Protein AF-A0A9E3E2V6-F1 (afdb_monomer)

Foldseek 3Di:
DDKDKDKAPWDFPDVVQGKIKIWIWMWDDDPPADIDIWTFMKIFRWDQDPNDIDTPDIDTDTPDPDCVSVPDPPDDD

Mean predicted aligned error: 4.14 Å

Nearest PDB structures (foldseek):
  6of8-assembly1_D-2  TM=7.260E-01  e=1.273E-01  Homo sapiens
  7rec-assembly1_G-2  TM=7.252E-01  e=1.794E-01  Homo sapiens
  8th5-assembly1_F-2  TM=5.349E-01  e=2.350E+00  Homo sapiens
  8th1-assembly1_B  TM=5.341E-01  e=2.790E+00  Homo sapiens
  8th1-assembly1_A  TM=5.327E-01  e=2.790E+00  Homo sapiens

Secondary structure (DSSP, 8-state):
-EEEEEEEEEEEEEETTEEEEEEEEEEEE-TTSPPEEEEEEEEEEEEEETTEEEEEEEEEEES-S--GGG----S--

Sequence (77 aa):
SRTRRMISNVRIVEEKPLVVEANFVIYRFRGNEDVRQYVGRYRHTLEKRDGKLKIKSREAILDAMELASLGTVSFIL

pLDDT: mean 91.84, std 8.82, range [62.5, 98.62]

Structure (mmCIF, N/CA/C/O backbone):
data_AF-A0A9E3E2V6-F1
#
_entry.id   AF-A0A9E3E2V6-F1
#
loop_
_atom_site.group_PDB
_atom_site.id
_atom_site.type_symbol
_atom_site.label_atom_id
_atom_site.label_alt_id
_atom_site.label_comp_id
_atom_site.label_asym_id
_atom_site.label_entity_id
_atom_site.label_seq_id
_atom_site.pdbx_PDB_ins_code
_atom_site.Cartn_x
_atom_site.Cartn_y
_atom_site.Cartn_z
_atom_site.occupancy
_atom_site.B_iso_or_equiv
_atom_site.auth_seq_id
_atom_site.auth_comp_id
_atom_site.auth_asym_id
_atom_site.auth_atom_id
_atom_site.pdbx_PDB_model_num
ATOM 1 N N . SER A 1 1 ? 1.304 6.669 -17.070 1.00 80.69 1 SER A N 1
ATOM 2 C CA . SER A 1 1 ? 1.891 5.820 -16.011 1.00 80.69 1 SER A CA 1
ATOM 3 C C . SER A 1 1 ? 0.801 4.901 -15.496 1.00 80.69 1 SER A C 1
ATOM 5 O O . SER A 1 1 ? -0.122 5.394 -14.863 1.00 80.69 1 SER A O 1
ATOM 7 N N . ARG A 1 2 ? 0.845 3.608 -15.822 1.00 92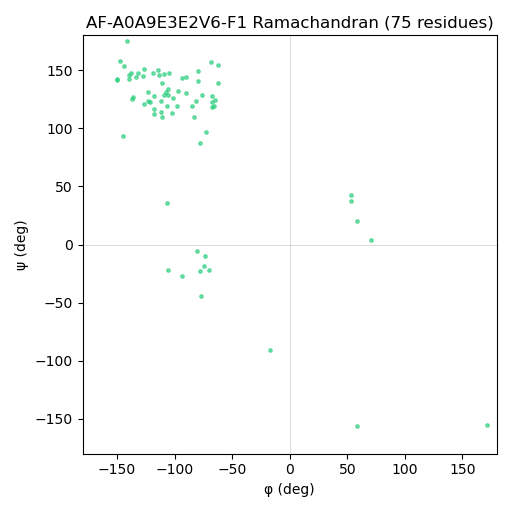.00 2 ARG A N 1
ATOM 8 C CA . ARG A 1 2 ? -0.157 2.625 -15.377 1.00 92.00 2 ARG A CA 1
ATOM 9 C C . ARG A 1 2 ? 0.372 1.908 -14.141 1.00 92.00 2 ARG A C 1
ATOM 11 O O . ARG A 1 2 ? 1.514 1.462 -14.164 1.00 92.00 2 ARG A O 1
ATOM 18 N N . THR A 1 3 ? -0.435 1.785 -13.091 1.00 94.25 3 THR A N 1
ATOM 19 C CA . THR A 1 3 ? -0.077 1.012 -11.894 1.00 94.25 3 THR A CA 1
ATOM 20 C C . THR A 1 3 ? -0.980 -0.208 -11.741 1.00 94.25 3 THR A C 1
ATOM 22 O O . THR A 1 3 ? -2.157 -0.175 -12.101 1.00 94.25 3 THR A O 1
ATOM 25 N N . ARG A 1 4 ? -0.427 -1.303 -11.219 1.00 96.12 4 ARG A N 1
ATOM 26 C CA . ARG A 1 4 ? -1.168 -2.493 -10.785 1.00 96.12 4 ARG A CA 1
ATOM 27 C C . ARG A 1 4 ? -0.766 -2.777 -9.347 1.00 96.12 4 ARG A C 1
ATOM 29 O O . ARG A 1 4 ? 0.415 -2.979 -9.094 1.00 96.12 4 ARG A O 1
ATOM 36 N N . ARG A 1 5 ? -1.733 -2.773 -8.431 1.00 96.88 5 ARG A N 1
ATOM 37 C CA . ARG A 1 5 ? -1.505 -3.043 -7.008 1.00 96.88 5 ARG A CA 1
ATOM 38 C C . ARG A 1 5 ? -2.018 -4.436 -6.670 1.00 96.88 5 ARG A C 1
ATOM 40 O O . ARG A 1 5 ? -3.164 -4.749 -6.985 1.00 96.88 5 ARG A O 1
ATOM 47 N N . MET A 1 6 ? -1.181 -5.238 -6.037 1.00 98.25 6 MET A N 1
ATOM 48 C CA . MET A 1 6 ? -1.567 -6.469 -5.364 1.00 98.25 6 MET A CA 1
ATOM 49 C C . MET A 1 6 ? -1.509 -6.199 -3.872 1.00 98.25 6 MET A C 1
ATOM 51 O O . MET A 1 6 ? -0.456 -5.823 -3.369 1.00 98.25 6 MET A O 1
ATOM 55 N N . ILE A 1 7 ? -2.650 -6.330 -3.200 1.00 98.25 7 ILE A N 1
ATOM 56 C CA . ILE A 1 7 ? -2.776 -6.122 -1.758 1.00 98.25 7 ILE A CA 1
ATOM 57 C C . ILE A 1 7 ? -3.010 -7.482 -1.117 1.00 98.25 7 ILE A C 1
ATOM 59 O O . ILE A 1 7 ? -3.895 -8.219 -1.554 1.00 98.25 7 ILE A O 1
ATOM 63 N N . SER A 1 8 ? -2.226 -7.816 -0.102 1.00 98.56 8 SER A N 1
ATOM 64 C CA . SER A 1 8 ? -2.301 -9.104 0.584 1.00 98.56 8 SER A CA 1
ATOM 65 C C . SER A 1 8 ? -2.099 -8.940 2.087 1.00 98.56 8 SER A C 1
ATOM 67 O O . SER A 1 8 ? -1.828 -7.844 2.575 1.00 98.56 8 SER A O 1
ATOM 69 N N . ASN A 1 9 ? -2.249 -10.041 2.832 1.00 98.31 9 ASN A N 1
ATOM 70 C CA . ASN A 1 9 ? -1.975 -10.094 4.273 1.00 98.31 9 ASN A CA 1
ATOM 71 C C . ASN A 1 9 ? -2.710 -8.999 5.066 1.00 98.31 9 ASN A C 1
ATOM 73 O O . ASN A 1 9 ? -2.160 -8.427 6.005 1.00 98.31 9 ASN A O 1
ATOM 77 N N . VAL A 1 10 ? -3.946 -8.691 4.662 1.00 98.31 10 VAL A N 1
ATOM 78 C CA . VAL A 1 10 ? -4.757 -7.667 5.320 1.00 98.31 10 VAL A CA 1
ATOM 79 C C . VAL A 1 10 ? -5.120 -8.157 6.714 1.00 98.31 10 VAL A C 1
ATOM 81 O O . VAL A 1 10 ? -5.732 -9.215 6.862 1.00 98.31 10 VAL A O 1
ATOM 84 N N . ARG A 1 11 ? -4.753 -7.382 7.732 1.00 98.19 11 ARG A N 1
ATOM 85 C CA . ARG A 1 11 ? -5.006 -7.705 9.135 1.00 98.19 11 ARG A CA 1
ATOM 86 C C . ARG A 1 11 ? -5.428 -6.474 9.920 1.00 98.19 11 ARG A C 1
ATOM 88 O O . ARG A 1 11 ? -4.901 -5.384 9.713 1.00 98.19 11 ARG A O 1
ATOM 95 N N . ILE A 1 12 ? -6.355 -6.667 10.850 1.00 98.25 12 ILE A N 1
ATOM 96 C CA . ILE A 1 12 ? -6.659 -5.679 11.885 1.00 98.25 12 ILE A CA 1
ATOM 97 C C . ILE A 1 12 ? -5.605 -5.853 12.979 1.00 98.25 12 ILE A C 1
ATOM 99 O O . ILE A 1 12 ? -5.425 -6.964 13.474 1.00 98.25 12 ILE A O 1
AT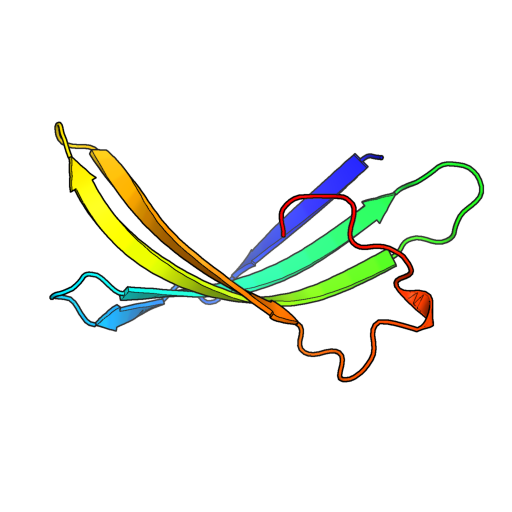OM 103 N N . VAL A 1 13 ? -4.883 -4.785 13.311 1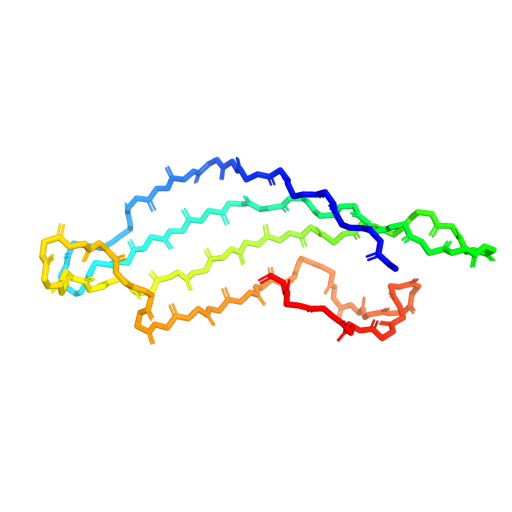.00 98.00 13 VAL A N 1
ATOM 104 C CA . VAL A 1 13 ? -3.849 -4.799 14.364 1.00 98.00 13 VAL A CA 1
ATOM 105 C C . VAL A 1 13 ? -4.308 -4.097 15.639 1.00 98.00 13 VAL A C 1
ATOM 107 O O . VAL A 1 13 ? -3.791 -4.386 16.711 1.00 98.00 13 VAL A O 1
ATOM 110 N N . GLU A 1 14 ? -5.302 -3.215 15.533 1.00 97.69 14 GLU A N 1
ATOM 111 C CA . GLU A 1 14 ? -5.959 -2.556 16.660 1.00 97.69 14 GLU A CA 1
ATOM 112 C C . GLU A 1 14 ? -7.411 -2.246 16.273 1.00 97.69 14 GLU A C 1
ATOM 114 O O . GLU A 1 14 ? -7.687 -1.896 15.126 1.00 97.69 14 GLU A O 1
ATOM 119 N N . GLU A 1 15 ? -8.362 -2.393 17.195 1.00 95.94 15 GLU A N 1
ATOM 120 C CA . GLU A 1 15 ? -9.781 -2.141 16.896 1.00 95.94 15 GLU A CA 1
ATOM 121 C C . GLU A 1 15 ? -10.231 -0.711 17.225 1.00 95.94 15 GLU A C 1
ATOM 123 O O . GLU A 1 15 ? -11.191 -0.210 16.629 1.00 95.94 15 GLU A O 1
ATOM 128 N N . LYS A 1 16 ? -9.572 -0.051 18.188 1.00 95.19 16 LYS A N 1
ATOM 129 C CA . LYS A 1 16 ? -9.934 1.283 18.695 1.00 95.19 16 LYS A CA 1
ATOM 130 C C . LYS A 1 16 ? -8.673 2.093 19.058 1.00 95.19 16 LYS A C 1
ATOM 132 O O . LYS A 1 16 ? -8.240 2.010 20.201 1.00 95.19 16 LYS A O 1
ATOM 137 N N . PRO A 1 17 ? -8.141 2.922 18.138 1.00 93.62 17 PRO A N 1
ATOM 138 C CA . PRO A 1 17 ? -8.668 3.195 16.796 1.00 93.62 17 PRO A CA 1
ATOM 139 C C . PRO A 1 17 ? -8.562 1.976 15.866 1.00 93.62 17 PRO A C 1
ATOM 141 O O . PRO A 1 17 ? -7.742 1.096 16.094 1.00 93.62 17 PRO A O 1
ATOM 144 N N . LEU A 1 18 ? -9.392 1.910 14.816 1.00 97.75 18 LEU A N 1
ATOM 145 C CA . LEU A 1 18 ? -9.350 0.791 13.868 1.00 97.75 18 LEU A CA 1
ATOM 146 C C . LEU A 1 18 ? -8.098 0.908 12.992 1.00 97.75 18 LEU A C 1
ATOM 148 O O . LEU A 1 18 ? -8.100 1.637 11.998 1.00 97.75 18 LEU A O 1
ATOM 152 N N . VAL A 1 19 ? -7.040 0.193 13.361 1.00 98.38 19 VAL A N 1
ATOM 153 C CA . VAL A 1 19 ? -5.778 0.147 12.626 1.00 98.38 19 VAL A CA 1
ATOM 154 C C . VAL A 1 19 ? -5.711 -1.141 11.817 1.00 98.38 19 VAL A C 1
ATOM 156 O O . VAL A 1 19 ? -5.861 -2.247 12.340 1.00 98.38 19 VAL A O 1
ATOM 159 N N . VAL A 1 20 ? -5.473 -0.993 10.517 1.00 98.56 20 VAL A N 1
ATOM 160 C CA . VAL A 1 20 ? -5.367 -2.093 9.558 1.00 98.56 20 VAL A CA 1
ATOM 161 C C . VAL A 1 20 ? -4.018 -2.022 8.870 1.00 98.56 20 VAL A C 1
ATOM 163 O O . VAL A 1 20 ? -3.633 -0.975 8.350 1.00 98.56 20 VAL A O 1
ATOM 166 N N . GLU A 1 21 ? -3.323 -3.149 8.822 1.00 98.56 21 GLU A N 1
ATOM 167 C CA . GLU A 1 21 ? -2.109 -3.305 8.032 1.00 98.56 21 GLU A CA 1
ATOM 168 C C . GLU A 1 21 ? -2.364 -4.215 6.837 1.00 98.56 21 GLU A C 1
ATOM 170 O O . GLU A 1 21 ? -3.168 -5.146 6.908 1.00 98.56 21 GLU A O 1
ATOM 175 N N . ALA A 1 22 ? -1.682 -3.943 5.731 1.00 98.62 22 ALA A N 1
ATOM 176 C CA . ALA A 1 22 ? -1.718 -4.791 4.548 1.00 98.62 22 ALA A CA 1
ATOM 177 C C . ALA A 1 22 ? -0.397 -4.690 3.793 1.00 98.62 22 ALA A C 1
ATOM 179 O O . ALA A 1 22 ? 0.161 -3.602 3.665 1.00 98.62 22 ALA A O 1
ATOM 180 N N . ASN A 1 23 ? 0.068 -5.805 3.245 1.00 98.56 23 ASN A N 1
ATOM 181 C CA . ASN A 1 23 ? 1.221 -5.810 2.357 1.00 98.56 23 ASN A CA 1
ATOM 182 C C . ASN A 1 23 ? 0.790 -5.366 0.959 1.00 98.56 23 ASN A C 1
ATOM 184 O O . ASN A 1 23 ? -0.341 -5.626 0.532 1.00 98.56 23 ASN A O 1
ATOM 188 N N . PHE A 1 24 ? 1.699 -4.724 0.233 1.00 98.00 24 PHE A N 1
ATOM 189 C CA . PHE A 1 24 ? 1.497 -4.387 -1.164 1.00 98.00 24 PHE A CA 1
ATOM 190 C C . PHE A 1 24 ? 2.692 -4.778 -2.030 1.00 98.00 24 PHE A C 1
ATOM 192 O O . PHE A 1 24 ? 3.852 -4.664 -1.636 1.00 98.00 24 PHE A O 1
ATOM 199 N N . VAL A 1 25 ? 2.378 -5.145 -3.270 1.00 97.38 25 VAL A N 1
ATOM 200 C CA . VAL A 1 25 ? 3.300 -5.081 -4.404 1.00 97.38 25 VAL A CA 1
ATOM 201 C C . VAL A 1 25 ? 2.651 -4.215 -5.472 1.00 97.38 25 VAL A C 1
ATOM 203 O O . VAL A 1 25 ? 1.527 -4.480 -5.908 1.00 97.38 25 VAL A O 1
ATOM 206 N N . ILE A 1 26 ? 3.338 -3.159 -5.895 1.00 95.81 26 ILE A N 1
ATOM 207 C CA . ILE A 1 26 ? 2.851 -2.246 -6.925 1.00 95.81 26 ILE A CA 1
ATOM 208 C C . ILE A 1 26 ? 3.791 -2.287 -8.119 1.00 95.81 26 ILE A C 1
ATOM 210 O O . ILE A 1 26 ? 4.939 -1.862 -8.035 1.00 95.81 26 ILE A O 1
ATOM 214 N N . TYR A 1 27 ? 3.269 -2.732 -9.256 1.00 94.00 27 TYR A N 1
ATOM 215 C CA . TYR A 1 27 ? 3.951 -2.643 -10.540 1.00 94.00 27 TYR A CA 1
ATOM 216 C C . TYR A 1 27 ? 3.599 -1.326 -11.218 1.00 94.00 27 TYR A C 1
ATOM 218 O O . TYR A 1 27 ? 2.417 -0.989 -11.351 1.00 94.00 27 TYR A O 1
ATOM 226 N N . ARG A 1 28 ? 4.607 -0.594 -11.691 1.00 92.31 28 ARG A N 1
ATOM 227 C CA . ARG A 1 28 ? 4.442 0.652 -12.442 1.00 92.31 28 ARG A CA 1
ATOM 228 C C . ARG A 1 28 ? 5.019 0.509 -13.844 1.00 92.31 28 ARG A C 1
ATOM 230 O O . ARG A 1 28 ? 6.183 0.169 -14.016 1.00 92.31 28 ARG A O 1
ATOM 237 N N . PHE A 1 29 ? 4.197 0.855 -14.829 1.00 91.25 29 PHE A N 1
ATOM 238 C CA . PHE A 1 29 ? 4.529 0.854 -16.249 1.00 91.25 29 PHE A CA 1
ATOM 239 C C . PHE A 1 29 ? 4.559 2.296 -16.773 1.00 91.25 29 PHE A C 1
ATOM 241 O O . PHE A 1 29 ? 3.560 3.030 -16.678 1.00 91.25 29 PHE A O 1
ATOM 248 N N . ARG A 1 30 ? 5.694 2.702 -17.345 1.00 87.38 30 ARG A N 1
ATOM 249 C CA . ARG A 1 30 ? 5.906 3.995 -18.010 1.00 87.38 30 ARG A CA 1
ATOM 250 C C . ARG A 1 30 ? 6.618 3.745 -19.344 1.00 87.38 30 ARG A C 1
ATOM 252 O O . ARG A 1 30 ? 7.381 2.798 -19.451 1.00 87.38 30 ARG A O 1
ATOM 259 N N . GLY A 1 31 ? 6.283 4.523 -20.376 1.00 84.75 31 GLY A N 1
ATOM 260 C CA . GLY A 1 31 ? 6.848 4.319 -21.714 1.00 84.75 31 GLY A CA 1
ATOM 261 C C . GLY A 1 31 ? 8.364 4.510 -21.709 1.00 84.75 31 GLY A C 1
ATOM 262 O O . GLY A 1 31 ? 8.840 5.434 -21.055 1.00 84.75 31 GLY A O 1
ATOM 263 N N . ASN A 1 32 ? 9.078 3.645 -22.434 1.00 82.88 32 ASN A N 1
ATOM 264 C CA . ASN A 1 32 ? 10.542 3.627 -22.556 1.00 82.88 32 ASN A CA 1
ATOM 265 C C . ASN A 1 32 ? 11.311 3.460 -21.228 1.00 82.88 32 ASN A C 1
ATOM 267 O O . ASN A 1 32 ? 12.488 3.798 -21.162 1.00 82.88 32 ASN A O 1
ATOM 271 N N . GLU A 1 33 ? 10.668 2.945 -20.176 1.00 84.44 33 GLU A N 1
ATOM 272 C CA . GLU A 1 33 ? 11.306 2.618 -18.896 1.00 84.44 33 GLU A CA 1
ATOM 273 C C . GLU A 1 33 ? 11.006 1.159 -18.518 1.00 84.44 33 GLU A C 1
ATOM 275 O O . GLU A 1 33 ? 9.936 0.634 -18.843 1.00 84.44 33 GLU A O 1
ATOM 280 N N . ASP A 1 34 ? 11.920 0.527 -17.778 1.00 88.38 34 ASP A N 1
ATOM 281 C CA . ASP A 1 34 ? 11.687 -0.793 -17.192 1.00 88.38 34 ASP A CA 1
ATOM 282 C C . ASP A 1 34 ? 10.520 -0.783 -16.196 1.00 88.38 34 ASP A C 1
ATOM 284 O O . ASP A 1 34 ? 10.187 0.231 -15.569 1.00 88.38 34 ASP A O 1
ATOM 288 N N . VAL A 1 35 ? 9.894 -1.950 -16.020 1.00 90.31 35 VAL A N 1
ATOM 289 C CA . VAL A 1 35 ? 8.827 -2.124 -15.030 1.00 90.31 35 VAL A CA 1
ATOM 290 C C . VAL A 1 35 ? 9.406 -1.956 -13.630 1.00 90.31 35 VAL A C 1
ATOM 292 O O . VAL A 1 35 ? 10.241 -2.744 -13.190 1.00 90.31 35 VAL A O 1
ATOM 295 N N . ARG A 1 36 ? 8.900 -0.966 -12.893 1.00 90.00 36 ARG A N 1
ATOM 296 C CA . ARG A 1 36 ? 9.302 -0.728 -11.502 1.00 90.00 36 ARG A CA 1
ATOM 297 C C . ARG A 1 36 ? 8.369 -1.432 -10.535 1.00 90.00 36 ARG A C 1
ATOM 299 O O . ARG A 1 36 ? 7.156 -1.472 -10.757 1.00 90.00 36 ARG A O 1
ATOM 306 N N . GLN A 1 37 ? 8.943 -1.946 -9.455 1.00 91.81 37 GLN A N 1
ATOM 307 C CA . GLN A 1 37 ? 8.246 -2.708 -8.427 1.00 91.81 37 GLN A CA 1
ATOM 308 C C . GLN A 1 37 ? 8.425 -2.002 -7.089 1.00 91.81 37 GLN A C 1
ATOM 310 O O . GLN A 1 37 ? 9.547 -1.774 -6.655 1.00 91.81 37 GLN A O 1
ATOM 315 N N . TYR A 1 38 ? 7.319 -1.648 -6.447 1.00 93.25 38 TYR A N 1
ATOM 316 C CA . TYR A 1 38 ? 7.316 -1.051 -5.118 1.00 93.25 38 TYR A CA 1
ATOM 317 C C . TYR A 1 38 ? 6.710 -2.072 -4.165 1.00 93.25 38 TYR A C 1
ATOM 319 O O . TYR A 1 38 ? 5.533 -2.413 -4.302 1.00 93.25 38 TYR A O 1
ATOM 327 N N . VAL A 1 39 ? 7.522 -2.579 -3.244 1.00 95.56 39 VAL A N 1
ATOM 328 C CA . VAL A 1 39 ? 7.129 -3.573 -2.241 1.00 95.56 39 VAL A CA 1
ATOM 329 C C . VAL A 1 39 ? 7.143 -2.904 -0.876 1.00 95.56 39 VAL A C 1
ATOM 331 O O . VAL A 1 39 ? 8.012 -2.073 -0.596 1.00 95.56 39 VAL A O 1
ATOM 334 N N . GLY A 1 40 ? 6.147 -3.217 -0.062 1.00 96.69 40 GLY A N 1
ATOM 335 C CA . GLY A 1 40 ? 6.047 -2.659 1.270 1.00 96.69 40 GLY A CA 1
ATOM 336 C C . GLY A 1 40 ? 4.727 -2.982 1.935 1.00 96.69 40 GLY A C 1
ATOM 337 O O . GLY A 1 40 ? 4.039 -3.945 1.587 1.00 96.69 40 GLY A O 1
ATOM 338 N N . ARG A 1 41 ? 4.351 -2.135 2.888 1.00 98.12 41 ARG A N 1
ATOM 339 C CA . ARG A 1 41 ? 3.111 -2.270 3.650 1.00 98.12 41 ARG A CA 1
ATOM 340 C C . ARG A 1 41 ? 2.407 -0.939 3.848 1.00 98.12 41 ARG A C 1
ATOM 342 O O . ARG A 1 41 ? 3.038 0.107 4.006 1.00 98.12 41 ARG A O 1
ATOM 349 N N . TYR A 1 42 ? 1.084 -0.991 3.890 1.00 98.31 42 TYR A N 1
ATOM 350 C CA . TYR A 1 42 ? 0.278 0.090 4.428 1.00 98.31 42 TYR A CA 1
ATOM 351 C C . TYR A 1 42 ? 0.041 -0.101 5.914 1.00 98.31 42 TYR A C 1
ATOM 353 O O . TYR A 1 42 ? -0.227 -1.215 6.366 1.00 98.31 42 TYR A O 1
ATOM 361 N N . ARG A 1 43 ? 0.016 1.020 6.630 1.00 98.38 43 ARG A N 1
ATOM 362 C CA . ARG A 1 43 ? -0.629 1.148 7.932 1.00 98.38 43 ARG A CA 1
ATOM 363 C C . ARG A 1 43 ? -1.747 2.177 7.799 1.00 98.38 43 ARG A C 1
ATOM 365 O O . ARG A 1 43 ? -1.502 3.352 7.522 1.00 98.38 43 ARG A O 1
ATOM 372 N N . HIS A 1 44 ? -2.986 1.720 7.917 1.00 98.25 44 HIS A N 1
ATOM 373 C CA . HIS A 1 44 ? -4.175 2.557 7.838 1.00 98.25 44 HIS A CA 1
ATOM 374 C C . HIS A 1 44 ? -4.776 2.746 9.217 1.00 98.25 44 HIS A C 1
ATOM 376 O O . HIS A 1 44 ? -5.025 1.764 9.906 1.00 98.25 44 HIS A O 1
ATOM 382 N N . THR A 1 45 ? -5.129 3.983 9.548 1.00 98.31 45 THR A N 1
ATOM 383 C CA . THR A 1 45 ? -6.148 4.239 10.567 1.00 98.31 45 THR A CA 1
ATOM 384 C C . THR A 1 45 ? -7.458 4.506 9.846 1.00 98.31 45 THR A C 1
ATOM 386 O O . THR A 1 45 ? -7.555 5.436 9.038 1.00 98.31 45 THR A O 1
ATOM 389 N N . LEU A 1 46 ? -8.462 3.678 10.110 1.00 98.12 46 LEU A N 1
ATOM 390 C CA . LEU A 1 46 ? -9.784 3.768 9.511 1.00 98.12 46 LEU A CA 1
ATOM 391 C C . LEU A 1 46 ? -10.791 4.336 10.509 1.00 98.12 46 LEU A C 1
ATOM 393 O O . LEU A 1 46 ? -10.729 4.083 11.710 1.00 98.12 46 LEU A O 1
ATOM 397 N N . GLU A 1 47 ? -11.766 5.069 9.992 1.00 97.25 47 GLU A N 1
ATOM 398 C CA . GLU A 1 47 ? -12.917 5.535 10.756 1.00 97.25 47 GLU A CA 1
ATOM 399 C C . GLU A 1 47 ? -14.213 5.155 10.043 1.00 97.25 47 GLU A C 1
ATOM 401 O O . GLU A 1 47 ? -14.286 5.123 8.812 1.00 97.25 47 GLU A O 1
ATOM 406 N N . LYS A 1 48 ? -15.250 4.843 10.822 1.00 95.81 48 LYS A N 1
ATOM 407 C CA . LYS A 1 48 ? -16.601 4.680 10.285 1.00 95.81 48 LYS A CA 1
ATOM 408 C C . LYS A 1 48 ? -17.247 6.058 10.211 1.00 95.81 48 LYS A C 1
ATOM 410 O O . LYS A 1 48 ? -17.427 6.703 11.238 1.00 95.81 48 LYS A O 1
ATOM 415 N N . ARG A 1 49 ? -17.622 6.482 9.008 1.00 96.38 49 ARG A N 1
ATOM 416 C CA . ARG A 1 49 ? -18.351 7.727 8.756 1.00 96.38 49 ARG A CA 1
ATOM 417 C C . ARG A 1 49 ? -19.456 7.459 7.744 1.00 96.38 49 ARG A C 1
ATOM 419 O O . ARG A 1 49 ? -19.192 6.886 6.686 1.00 96.38 49 ARG A O 1
ATOM 426 N N . ASP A 1 50 ? -20.687 7.829 8.089 1.00 95.81 50 ASP A N 1
ATOM 427 C CA . ASP A 1 50 ? -21.881 7.632 7.251 1.00 95.81 50 ASP A CA 1
ATOM 428 C C . ASP A 1 50 ? -22.060 6.168 6.794 1.00 95.81 50 ASP A C 1
ATOM 430 O O . ASP A 1 50 ? -22.306 5.879 5.624 1.00 95.81 50 ASP A O 1
ATOM 434 N N . GLY A 1 51 ? -21.830 5.215 7.710 1.00 95.38 51 GLY A N 1
ATOM 435 C CA . GLY A 1 51 ? -21.910 3.773 7.433 1.00 95.38 51 GLY A CA 1
ATOM 436 C C . GLY A 1 51 ? -20.788 3.214 6.545 1.00 95.38 51 GLY A C 1
ATOM 437 O O . GLY A 1 51 ? -20.806 2.030 6.215 1.00 95.38 51 GLY A O 1
ATOM 438 N N . LYS A 1 52 ? -19.797 4.029 6.163 1.00 96.81 52 LYS A N 1
ATOM 439 C CA . LYS A 1 52 ? -18.674 3.635 5.299 1.00 96.81 52 LYS A CA 1
ATOM 440 C C . LYS A 1 52 ? -17.356 3.693 6.059 1.00 96.81 52 LYS A C 1
ATOM 442 O O . LYS A 1 52 ? -17.173 4.528 6.940 1.00 96.81 52 LYS A O 1
ATOM 447 N N . LEU A 1 53 ? -16.411 2.838 5.677 1.00 96.12 53 LEU A N 1
ATOM 448 C CA . LEU A 1 53 ? -15.025 2.978 6.115 1.00 96.12 53 LEU A CA 1
ATOM 449 C C . LEU A 1 53 ? -14.358 4.109 5.328 1.00 96.12 53 LEU A C 1
ATOM 451 O O . LEU A 1 53 ? -14.409 4.148 4.096 1.00 96.12 53 LEU A O 1
ATOM 455 N N . LYS A 1 54 ? -13.740 5.037 6.050 1.00 97.19 54 LYS A N 1
ATOM 456 C CA . LYS A 1 54 ? -12.925 6.126 5.516 1.00 97.19 54 LYS A CA 1
ATOM 457 C C . LYS A 1 54 ? -11.508 5.989 6.046 1.00 97.19 54 LYS A C 1
ATOM 459 O O . LYS A 1 54 ? -11.291 5.514 7.156 1.00 97.19 54 LYS A O 1
ATOM 464 N N . ILE A 1 55 ? -10.543 6.393 5.229 1.00 97.06 55 ILE A N 1
ATOM 465 C CA . ILE A 1 55 ? -9.137 6.430 5.625 1.00 97.06 55 ILE A CA 1
ATOM 466 C C . ILE A 1 55 ? -8.922 7.746 6.365 1.00 97.06 55 ILE A C 1
ATOM 468 O O . ILE A 1 55 ? -8.962 8.802 5.739 1.00 97.06 55 ILE A O 1
ATOM 472 N N . LYS A 1 56 ? -8.704 7.673 7.680 1.00 97.56 56 LYS A N 1
ATOM 47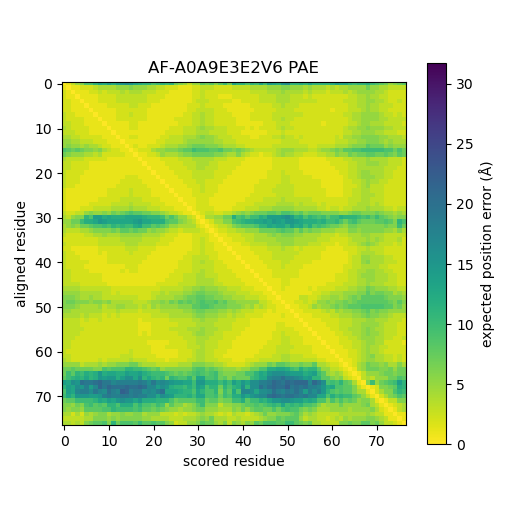3 C CA . LYS A 1 56 ? -8.322 8.826 8.501 1.00 97.56 56 LYS A CA 1
ATOM 474 C C . LYS A 1 56 ? -6.847 9.162 8.300 1.00 97.56 56 LYS A C 1
ATOM 476 O O . LYS A 1 56 ? -6.495 10.322 8.121 1.00 97.56 56 LYS A O 1
ATOM 481 N N . SER A 1 57 ? -5.990 8.142 8.288 1.00 97.62 57 SER A N 1
ATOM 482 C CA . SER A 1 57 ? -4.579 8.273 7.920 1.00 97.62 57 SER A CA 1
ATOM 483 C C . SER A 1 57 ? -4.084 7.045 7.159 1.00 97.62 57 SER A C 1
ATOM 485 O O . SER A 1 57 ? -4.622 5.940 7.282 1.00 97.62 57 SER A O 1
ATOM 487 N N . ARG A 1 58 ? -3.056 7.254 6.336 1.00 96.88 58 ARG A N 1
ATOM 488 C CA . ARG A 1 58 ? -2.344 6.210 5.600 1.00 96.88 58 ARG A CA 1
ATOM 489 C C . ARG A 1 58 ? -0.856 6.495 5.685 1.00 96.88 58 ARG A C 1
ATOM 491 O O . ARG A 1 58 ? -0.412 7.546 5.237 1.00 96.88 58 ARG A O 1
ATOM 498 N N . GLU 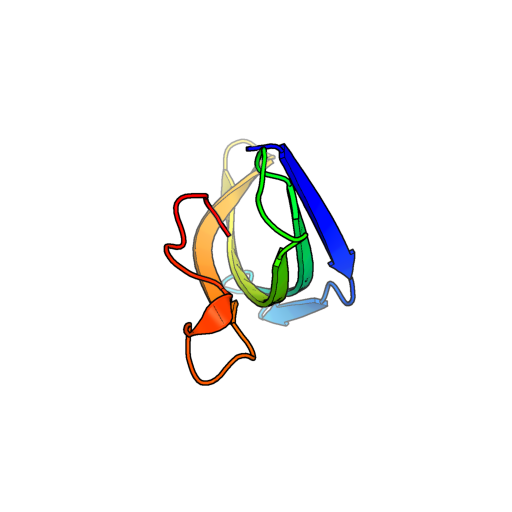A 1 59 ? -0.111 5.508 6.146 1.00 97.56 59 GLU A N 1
ATOM 499 C CA . GLU A 1 59 ? 1.333 5.428 5.971 1.00 97.56 59 GLU A CA 1
ATOM 500 C C . GLU A 1 59 ? 1.617 4.336 4.938 1.00 97.56 59 GLU A C 1
ATOM 502 O O . GLU A 1 59 ? 1.055 3.242 5.018 1.00 97.56 59 GLU A O 1
ATOM 507 N N . ALA A 1 60 ? 2.451 4.642 3.946 1.00 96.12 60 ALA A N 1
ATOM 508 C CA . ALA A 1 60 ? 2.970 3.667 2.996 1.00 96.12 60 ALA A CA 1
ATOM 509 C C . ALA A 1 60 ? 4.463 3.504 3.266 1.00 96.12 60 ALA A C 1
ATOM 511 O O . ALA A 1 60 ? 5.246 4.421 3.027 1.00 96.12 60 ALA A O 1
ATOM 512 N N . ILE A 1 61 ? 4.834 2.351 3.804 1.00 95.31 61 ILE A N 1
ATOM 513 C CA . ILE A 1 61 ? 6.199 2.041 4.216 1.00 95.31 61 ILE A CA 1
ATOM 514 C C . ILE A 1 61 ? 6.778 1.142 3.133 1.00 95.31 61 ILE A C 1
ATOM 516 O O . ILE A 1 61 ? 6.278 0.037 2.931 1.00 95.31 61 ILE A O 1
ATOM 520 N N . LEU A 1 62 ? 7.775 1.642 2.405 1.00 94.38 62 LEU A N 1
ATOM 521 C CA . LEU A 1 62 ? 8.515 0.855 1.422 1.00 94.38 62 LEU A CA 1
ATOM 522 C C . LEU A 1 62 ? 9.555 -0.006 2.136 1.00 94.38 62 LEU A C 1
ATOM 524 O O . LEU A 1 62 ? 10.213 0.467 3.060 1.00 94.38 62 LEU A O 1
ATOM 528 N N . ASP A 1 63 ? 9.733 -1.236 1.663 1.00 93.38 63 ASP A N 1
ATOM 529 C CA . ASP A 1 63 ? 10.779 -2.130 2.174 1.00 93.38 63 ASP A CA 1
ATOM 530 C C . ASP A 1 63 ? 12.162 -1.761 1.615 1.00 93.38 63 ASP A C 1
ATOM 532 O O . ASP A 1 63 ? 13.194 -2.083 2.201 1.00 93.38 63 ASP A O 1
ATOM 536 N N . ALA A 1 64 ? 12.194 -1.072 0.469 1.00 88.19 64 ALA A N 1
ATOM 537 C CA . ALA A 1 64 ? 13.428 -0.571 -0.118 1.00 88.19 64 ALA A CA 1
ATOM 538 C C . ALA A 1 64 ? 14.061 0.496 0.791 1.00 88.19 64 ALA A C 1
ATOM 540 O O . ALA A 1 64 ? 13.436 1.514 1.085 1.00 88.19 64 ALA A O 1
ATOM 541 N N . MET A 1 65 ? 15.323 0.284 1.182 1.00 82.25 65 MET A N 1
ATOM 542 C CA . MET A 1 65 ? 16.091 1.238 1.998 1.00 82.25 65 MET A CA 1
ATOM 543 C C . MET A 1 65 ? 16.462 2.514 1.230 1.00 82.25 65 MET A C 1
ATOM 545 O 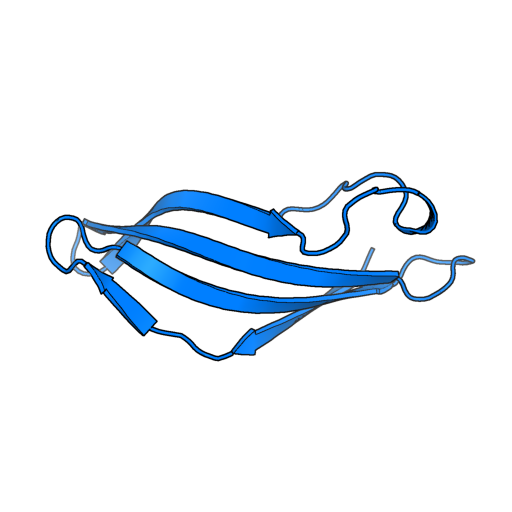O . MET A 1 65 ? 16.698 3.555 1.836 1.00 82.25 65 MET A O 1
ATOM 549 N N . GLU A 1 66 ? 16.478 2.447 -0.103 1.00 79.06 66 GLU A N 1
ATOM 550 C CA . GLU A 1 66 ? 16.800 3.565 -0.982 1.00 79.06 66 GLU A CA 1
ATOM 551 C C . GLU A 1 66 ? 15.868 3.579 -2.196 1.00 79.06 66 GLU A C 1
ATOM 553 O O . GLU A 1 66 ? 15.486 2.537 -2.731 1.00 79.06 66 GLU A O 1
ATOM 558 N N . LEU A 1 67 ? 15.528 4.777 -2.679 1.00 72.31 67 LEU A N 1
ATOM 559 C CA . LEU A 1 67 ? 14.687 4.945 -3.869 1.00 72.31 67 LEU A CA 1
ATOM 560 C C . LEU A 1 67 ? 15.453 4.781 -5.194 1.00 72.31 67 LEU A C 1
ATOM 562 O O . LEU A 1 67 ? 14.811 4.802 -6.238 1.00 72.31 67 LEU A O 1
ATOM 566 N N . ALA A 1 68 ? 16.781 4.615 -5.164 1.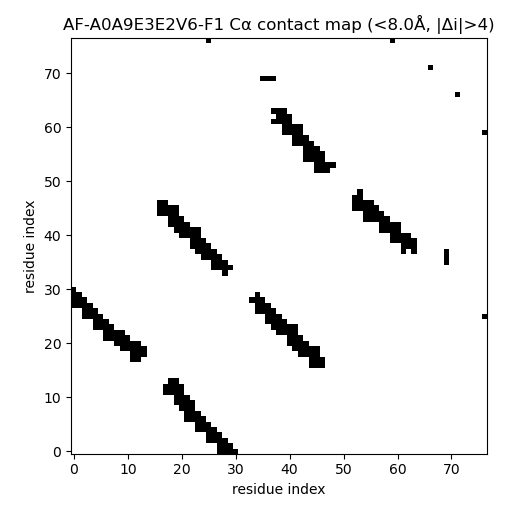00 67.25 68 ALA A N 1
ATOM 567 C CA . ALA A 1 68 ? 17.721 4.555 -6.294 1.00 67.25 68 ALA A CA 1
ATOM 568 C C . ALA A 1 68 ? 17.091 4.280 -7.684 1.00 67.25 68 ALA A C 1
ATOM 570 O O . ALA A 1 68 ? 16.670 5.206 -8.381 1.00 67.25 68 ALA A O 1
ATOM 571 N N . SER A 1 69 ? 16.975 3.014 -8.092 1.00 63.38 69 SER A N 1
A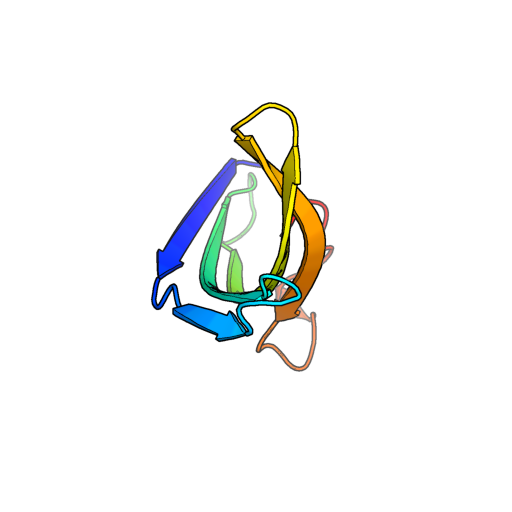TOM 572 C CA . SER A 1 69 ? 16.410 2.610 -9.392 1.00 63.38 69 SER A CA 1
ATOM 573 C C . SER A 1 69 ? 14.881 2.751 -9.485 1.00 63.38 69 SER A C 1
ATOM 575 O O . SER A 1 69 ? 14.309 2.667 -10.574 1.00 63.38 69 SER A O 1
ATOM 577 N N . LEU A 1 70 ? 14.195 3.010 -8.366 1.00 62.50 70 LEU A N 1
ATOM 578 C CA . LEU A 1 70 ? 12.750 3.259 -8.328 1.00 62.50 70 LEU A CA 1
ATOM 579 C C . LEU A 1 70 ? 12.394 4.661 -8.860 1.00 62.50 70 LEU A C 1
ATOM 581 O O . LEU A 1 70 ? 11.246 4.900 -9.269 1.00 62.50 70 LEU A O 1
ATOM 585 N N . GLY A 1 71 ? 13.374 5.571 -8.912 1.00 68.06 71 GLY A N 1
ATOM 586 C CA . GLY A 1 71 ? 13.220 6.954 -9.360 1.00 68.06 71 GLY A CA 1
ATOM 587 C C . GLY A 1 71 ? 12.185 7.729 -8.536 1.00 68.06 71 GLY A C 1
ATOM 588 O O . GLY A 1 71 ? 11.867 7.381 -7.401 1.00 68.06 71 GLY A O 1
ATOM 589 N N . THR A 1 72 ? 11.610 8.790 -9.106 1.00 74.50 72 THR A N 1
ATOM 590 C CA . THR A 1 72 ? 10.608 9.607 -8.403 1.00 74.50 72 THR A CA 1
ATOM 591 C C . THR A 1 72 ? 9.300 8.840 -8.156 1.00 74.50 72 THR A C 1
ATOM 593 O O . THR A 1 72 ? 8.662 8.337 -9.095 1.00 74.50 72 THR A O 1
ATOM 596 N N . VAL A 1 73 ? 8.838 8.833 -6.902 1.00 78.62 73 VAL A N 1
ATOM 597 C CA . VAL A 1 73 ? 7.500 8.358 -6.513 1.00 78.62 73 VAL A CA 1
ATOM 598 C C . VAL A 1 73 ? 6.471 9.440 -6.858 1.00 78.62 73 VAL A C 1
ATOM 600 O O . VAL A 1 73 ? 6.164 10.314 -6.060 1.00 78.62 73 VAL A O 1
ATOM 603 N N . SER A 1 74 ? 5.960 9.413 -8.090 1.00 84.31 74 SER A N 1
ATOM 604 C CA . SER A 1 74 ? 4.965 10.376 -8.600 1.00 84.31 74 SER A CA 1
ATOM 605 C C . SER A 1 74 ? 3.559 9.782 -8.729 1.00 84.31 74 SER A C 1
ATOM 607 O O . SER A 1 74 ? 2.814 10.075 -9.664 1.00 84.31 74 SER A O 1
ATOM 609 N N . PHE A 1 75 ? 3.204 8.895 -7.803 1.00 84.19 75 PHE A N 1
ATOM 610 C CA . PHE A 1 75 ? 1.870 8.320 -7.666 1.00 84.19 75 PHE A CA 1
ATOM 611 C C . PHE A 1 75 ? 1.591 8.046 -6.187 1.00 84.19 75 PHE A C 1
ATOM 613 O O . PHE A 1 75 ? 2.516 7.911 -5.391 1.00 84.19 75 PHE A O 1
ATOM 620 N N . ILE A 1 76 ? 0.314 7.956 -5.823 1.00 84.12 76 ILE A N 1
ATOM 621 C CA . ILE A 1 76 ? -0.077 7.566 -4.468 1.00 84.12 76 ILE A CA 1
ATOM 622 C C . ILE A 1 76 ? 0.312 6.103 -4.289 1.00 84.12 76 ILE A C 1
ATOM 624 O O . ILE A 1 76 ? -0.211 5.261 -5.028 1.00 84.12 76 ILE A O 1
ATOM 628 N N . LEU A 1 77 ? 1.201 5.813 -3.338 1.00 83.75 77 LEU A N 1
ATOM 629 C CA . LEU A 1 77 ? 1.415 4.443 -2.890 1.00 83.75 77 LEU A CA 1
ATOM 630 C C . LEU A 1 77 ? 0.089 3.922 -2.341 1.00 83.75 77 LEU A C 1
ATOM 632 O O . LEU A 1 77 ? -0.500 4.469 -1.375 1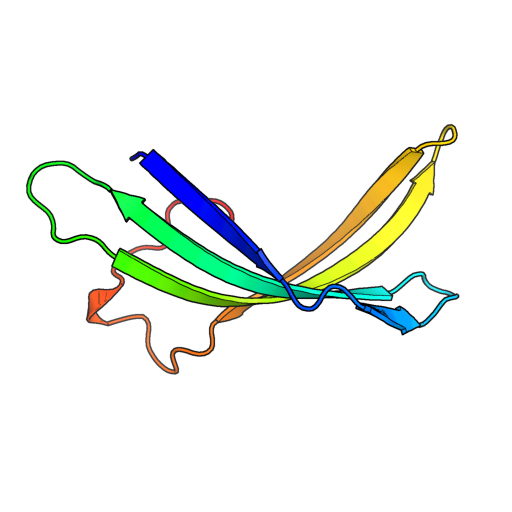.00 83.75 77 LEU A O 1
#

Solvent-accessible surface area (backbone atoms only — not comparable to full-atom values): 4694 Å² total; per-residue (Å²): 120,52,75,48,77,48,77,42,78,72,40,79,79,38,78,87,69,31,27,37,36,28,36,37,41,33,42,37,46,45,90,99,52,76,77,38,76,50,46,34,35,40,45,31,37,44,41,82,54,94,94,34,86,40,78,75,45,75,46,71,48,63,68,63,93,63,56,74,95,67,53,82,84,86,64,89,122

Radius of gyration: 14.47 Å; Cα contacts (8 Å, |Δi|>4): 146; chains: 1; bounding box: 40×20×41 Å